Protein AF-A0A6M5ZYF4-F1 (afdb_monomer)

Radius of gyration: 19.27 Å; Cα contacts (8 Å, |Δi|>4): 31; chains: 1; bounding box: 36×36×51 Å

Foldseek 3Di:
DDDDPDPPPPPPPQDPVNVLVVLVVLLVVLVVVLVVLVVVLVVDDCVPPPDDDCPDSVNCSVVVSVVSVVVSVCSVPDPD

pLDDT: mean 82.72, std 14.86, range [38.47, 97.12]

Sequence (80 aa):
MAVKPDRLASSTPHTGAQRKEKRDIASKHLSHCIAVLEELVDTYDPDTEGPFSACHPRTGAASMKRQLENILKALKTAKV

Secondary structure (DSSP, 8-state):
---PPP---------HHHHHHHHHHHHHHHHHHHHHHHHHHHT--HHHH-SPPTTSTTTTHHHHHHHHHHHHHHHHH---

Solvent-accessible surface area (backbone atoms only — not comparable to full-atom values): 4959 Å² total; per-residue (Å²): 139,83,84,72,84,78,90,73,80,78,81,68,81,74,48,61,67,54,50,36,51,53,44,53,52,50,42,51,53,48,54,51,50,48,53,54,51,48,55,55,44,71,70,59,52,65,92,78,70,50,88,76,51,84,85,32,75,66,50,57,37,69,60,52,47,52,53,50,52,52,51,40,49,48,53,73,68,53,93,93

Structure (mmCIF, N/CA/C/O backbone):
data_AF-A0A6M5ZYF4-F1
#
_entry.id   AF-A0A6M5ZYF4-F1
#
loop_
_atom_site.group_PDB
_atom_site.id
_atom_site.type_symbol
_atom_site.label_atom_id
_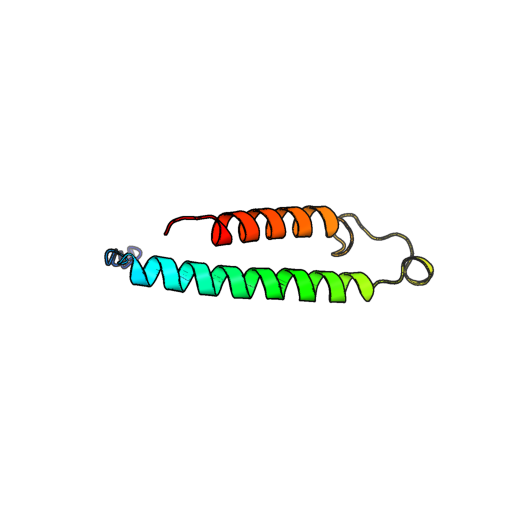atom_site.label_alt_id
_atom_site.label_comp_id
_atom_site.label_asym_id
_atom_site.label_entity_id
_atom_site.label_seq_id
_atom_site.pdbx_PDB_ins_code
_atom_site.Cartn_x
_atom_site.Cartn_y
_atom_site.Cartn_z
_atom_site.occupancy
_atom_site.B_iso_or_equiv
_atom_site.auth_seq_id
_atom_site.auth_comp_id
_atom_site.auth_asym_id
_atom_site.auth_atom_id
_atom_site.pdbx_PDB_model_num
ATOM 1 N N . MET A 1 1 ? 25.742 28.119 27.411 1.00 38.47 1 MET A N 1
ATOM 2 C CA . MET A 1 1 ? 24.289 28.019 27.151 1.00 38.47 1 MET A CA 1
ATOM 3 C C . MET A 1 1 ? 23.990 26.590 26.729 1.00 38.47 1 MET A C 1
ATOM 5 O O . MET A 1 1 ? 24.463 26.184 25.681 1.00 38.47 1 MET A O 1
ATOM 9 N N . ALA A 1 2 ? 23.314 25.804 27.568 1.00 46.22 2 ALA A N 1
ATOM 10 C CA . ALA A 1 2 ? 22.960 24.418 27.263 1.00 46.22 2 ALA A CA 1
ATOM 11 C C . ALA A 1 2 ? 21.442 24.339 27.075 1.00 46.22 2 ALA A C 1
ATOM 13 O O . ALA A 1 2 ? 20.693 24.431 28.047 1.00 46.22 2 ALA A O 1
ATOM 14 N N . VAL A 1 3 ? 20.993 24.226 25.826 1.00 51.84 3 VAL A N 1
ATOM 15 C CA . VAL A 1 3 ? 19.580 24.007 25.503 1.00 51.84 3 VAL A CA 1
ATOM 16 C C . VAL A 1 3 ? 19.306 22.521 25.718 1.00 51.84 3 VAL A C 1
ATOM 18 O O . VAL A 1 3 ? 19.764 21.680 24.949 1.00 51.84 3 VAL A O 1
ATOM 21 N N . LYS A 1 4 ? 18.626 22.182 26.816 1.00 59.62 4 LYS A N 1
ATOM 22 C CA . LYS A 1 4 ? 18.100 20.828 27.023 1.00 59.62 4 LYS A CA 1
ATOM 23 C C . LYS A 1 4 ? 16.952 20.621 26.027 1.00 59.62 4 LYS A C 1
ATOM 25 O O . LYS A 1 4 ? 16.095 21.500 25.959 1.00 59.62 4 LYS A O 1
ATOM 30 N N . PRO A 1 5 ? 16.910 19.510 25.271 1.00 57.72 5 PRO A N 1
ATOM 31 C CA . PRO A 1 5 ? 15.767 19.219 24.426 1.00 57.72 5 PRO A CA 1
ATOM 32 C C . PRO A 1 5 ? 14.543 18.999 25.311 1.00 57.72 5 PRO A C 1
ATOM 34 O O . PRO A 1 5 ? 14.540 18.199 26.251 1.00 57.72 5 PRO A O 1
ATOM 37 N N . ASP A 1 6 ? 13.545 19.808 25.007 1.00 52.69 6 ASP A N 1
ATOM 38 C CA . ASP A 1 6 ? 12.278 19.951 25.685 1.00 52.69 6 ASP A CA 1
ATOM 39 C C . ASP A 1 6 ? 11.547 18.600 25.759 1.00 52.69 6 ASP A C 1
ATOM 41 O O . ASP A 1 6 ? 11.244 17.956 24.750 1.00 52.69 6 ASP A O 1
ATOM 45 N N . ARG A 1 7 ? 11.309 18.130 26.987 1.00 56.38 7 ARG A N 1
ATOM 46 C CA . ARG A 1 7 ? 10.451 16.978 27.275 1.00 56.38 7 ARG A CA 1
ATOM 47 C C . ARG A 1 7 ? 8.994 17.388 27.042 1.00 56.38 7 ARG A C 1
ATOM 49 O O . ARG A 1 7 ? 8.280 17.652 28.002 1.00 56.38 7 ARG A O 1
ATOM 56 N N . LEU A 1 8 ? 8.535 17.377 25.796 1.00 52.84 8 LEU A N 1
ATOM 57 C CA . LEU A 1 8 ? 7.108 17.498 25.477 1.00 52.84 8 LEU A CA 1
ATOM 58 C C . LEU A 1 8 ? 6.670 16.453 24.445 1.00 52.84 8 LEU A C 1
ATOM 60 O O . LEU A 1 8 ? 6.078 16.757 23.418 1.00 52.84 8 LEU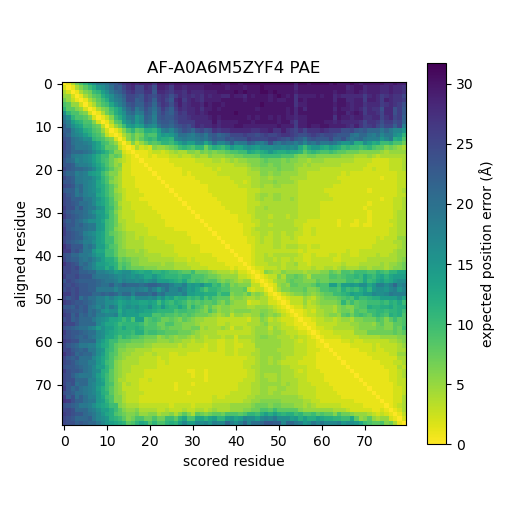 A O 1
ATOM 64 N N . ALA A 1 9 ? 6.887 15.179 24.763 1.00 53.19 9 ALA A N 1
ATOM 65 C CA . ALA A 1 9 ? 5.903 14.171 24.389 1.00 53.19 9 ALA A CA 1
ATOM 66 C C . ALA A 1 9 ? 4.973 14.019 25.595 1.00 53.19 9 ALA A C 1
ATOM 68 O O . ALA A 1 9 ? 5.207 13.191 26.475 1.00 53.19 9 ALA A O 1
ATOM 69 N N . SER A 1 10 ? 3.957 14.882 25.687 1.00 46.44 10 SER A N 1
ATOM 70 C CA . SER A 1 10 ? 2.856 14.682 26.624 1.00 46.44 10 SER A CA 1
ATOM 71 C C . SER A 1 10 ? 2.231 13.326 26.301 1.00 46.44 10 SER A C 1
ATOM 73 O O . SER A 1 10 ? 1.531 13.192 25.298 1.00 46.44 10 SER A O 1
ATOM 75 N N . SER A 1 11 ? 2.515 12.301 27.104 1.00 59.16 11 SER A N 1
ATOM 76 C CA . SER A 1 11 ? 1.877 10.995 26.964 1.00 59.16 11 SER A CA 1
ATOM 77 C C . SER A 1 11 ? 0.449 11.098 27.498 1.00 59.16 11 SER A C 1
ATOM 79 O O . SER A 1 11 ? 0.127 10.602 28.578 1.00 59.16 11 SER A O 1
ATOM 81 N N . THR A 1 12 ? -0.417 11.801 26.773 1.00 59.31 12 THR A N 1
ATOM 82 C CA . THR A 1 12 ? -1.851 11.655 26.970 1.00 59.31 12 THR A CA 1
ATOM 83 C C . THR A 1 12 ? -2.185 10.198 26.660 1.00 59.31 12 THR A C 1
ATOM 85 O O . THR A 1 12 ? -1.844 9.708 25.580 1.00 59.31 12 THR A O 1
ATOM 88 N N . PRO A 1 13 ? -2.795 9.453 27.597 1.00 60.66 13 PRO A N 1
ATOM 89 C CA . PRO A 1 13 ? -3.189 8.084 27.325 1.00 60.66 13 PRO A CA 1
ATOM 90 C C . PRO A 1 13 ? -4.186 8.105 26.166 1.00 60.66 13 PRO A C 1
ATOM 92 O O . PRO A 1 13 ? -5.300 8.612 26.300 1.00 60.66 13 PRO A O 1
ATOM 95 N N . HIS A 1 14 ? -3.781 7.585 25.006 1.00 60.81 14 HIS A N 1
ATOM 96 C CA . HIS A 1 14 ? -4.699 7.434 23.886 1.00 60.81 14 HIS A CA 1
ATOM 97 C C . HIS A 1 14 ? -5.834 6.510 24.330 1.00 60.81 14 HIS A C 1
ATOM 99 O O . HIS A 1 14 ? -5.599 5.373 24.751 1.00 60.81 14 HIS A O 1
ATOM 105 N N . THR A 1 15 ? -7.071 6.995 24.272 1.00 79.00 15 THR A N 1
ATOM 106 C CA . THR A 1 15 ? -8.245 6.157 24.534 1.00 79.00 15 THR A CA 1
ATOM 107 C C . THR A 1 15 ? -8.359 5.075 23.453 1.00 79.00 15 THR A C 1
ATOM 109 O O . THR A 1 15 ? -7.775 5.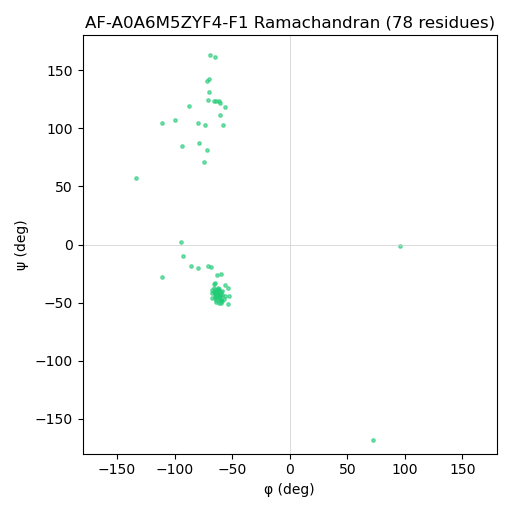199 22.372 1.00 79.00 15 THR A O 1
ATOM 112 N N . GLY A 1 16 ? -9.118 4.001 23.712 1.00 80.12 16 GLY A N 1
ATOM 113 C CA . GLY A 1 16 ? -9.389 2.977 22.688 1.00 80.12 16 GLY A CA 1
ATOM 114 C C . GLY A 1 16 ? -9.952 3.582 21.393 1.00 80.12 16 GLY A C 1
ATOM 115 O O . GLY A 1 16 ? -9.524 3.221 20.302 1.00 80.12 16 GLY A O 1
ATOM 116 N N . ALA A 1 17 ? -10.802 4.608 21.517 1.00 83.56 17 ALA A N 1
ATOM 117 C CA . ALA A 1 17 ? -11.338 5.359 20.384 1.00 83.56 17 ALA A CA 1
ATOM 118 C C . ALA A 1 17 ? -10.249 6.067 19.554 1.00 83.56 17 ALA A C 1
ATOM 120 O O . ALA A 1 17 ? -10.242 5.934 18.333 1.00 83.56 17 ALA A O 1
ATOM 121 N N . GLN A 1 18 ? -9.290 6.748 20.196 1.00 86.75 18 GLN A N 1
ATOM 122 C CA . GLN A 1 18 ? -8.183 7.406 19.485 1.00 86.75 18 GLN A CA 1
ATOM 123 C C . GLN A 1 18 ? -7.275 6.398 18.773 1.00 86.75 18 GLN A C 1
ATOM 125 O O . GLN A 1 18 ? -6.831 6.644 17.652 1.00 86.75 18 GLN A O 1
ATOM 130 N N . ARG A 1 19 ? -6.995 5.244 19.396 1.00 88.38 19 ARG A N 1
ATOM 131 C CA . ARG A 1 19 ? -6.185 4.200 18.750 1.00 88.38 19 ARG A CA 1
ATOM 132 C C . ARG A 1 19 ? -6.892 3.610 17.531 1.00 88.38 19 ARG A C 1
ATOM 134 O O . ARG A 1 19 ? -6.248 3.419 16.501 1.00 88.38 19 ARG A O 1
ATOM 141 N N . LYS A 1 20 ? -8.204 3.373 17.628 1.00 90.31 20 LYS A N 1
ATOM 142 C CA . LYS A 1 20 ? -9.030 2.926 16.501 1.00 90.31 20 LYS A CA 1
ATOM 143 C C . LYS A 1 20 ? -9.005 3.939 15.355 1.00 90.31 20 LYS A C 1
ATOM 145 O O . LYS A 1 20 ? -8.730 3.558 14.223 1.00 90.31 20 LYS A O 1
ATOM 150 N N . GLU A 1 21 ? -9.195 5.222 15.651 1.00 91.81 21 GLU A N 1
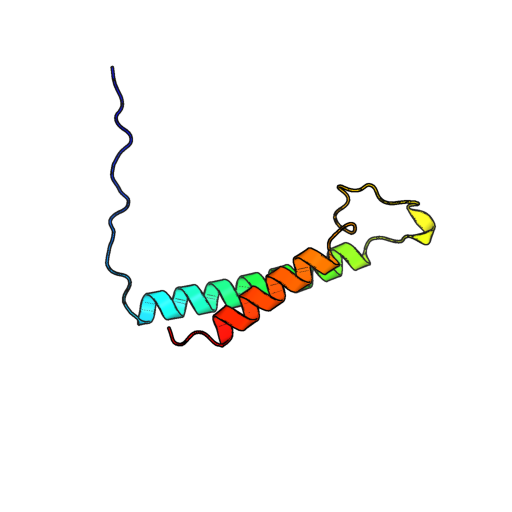ATOM 151 C CA . GLU A 1 21 ? -9.141 6.289 14.646 1.00 91.81 21 GLU A CA 1
ATOM 152 C C . GLU A 1 21 ? -7.778 6.337 13.937 1.00 91.81 21 GLU A C 1
ATOM 154 O O . GLU A 1 21 ? -7.709 6.306 12.709 1.00 91.81 21 GLU A O 1
ATOM 159 N N . LYS A 1 22 ? -6.669 6.325 14.692 1.00 92.56 22 LYS A N 1
ATOM 160 C CA . LYS A 1 22 ? -5.315 6.307 14.113 1.00 92.56 22 LYS A CA 1
ATOM 161 C C . LYS A 1 22 ? -5.057 5.061 13.264 1.00 92.56 22 LYS A C 1
ATOM 163 O O . LYS A 1 22 ? -4.424 5.171 12.215 1.00 92.56 22 LYS A O 1
ATOM 168 N N . ARG A 1 23 ? -5.560 3.893 13.677 1.00 92.06 23 ARG A N 1
ATOM 169 C CA . ARG A 1 23 ? -5.476 2.638 12.911 1.00 92.06 23 ARG A CA 1
ATOM 170 C C . ARG A 1 23 ? -6.239 2.730 11.590 1.00 92.06 23 ARG A C 1
ATOM 172 O O . ARG A 1 23 ? -5.726 2.292 10.559 1.00 92.06 23 ARG A O 1
ATOM 179 N N . ASP A 1 24 ? -7.440 3.297 11.610 1.00 93.00 24 ASP A N 1
ATOM 180 C CA . ASP A 1 24 ? -8.282 3.437 10.422 1.00 93.00 24 ASP A CA 1
ATOM 181 C C . ASP A 1 24 ? -7.649 4.432 9.427 1.00 93.00 24 ASP A C 1
ATOM 183 O O . ASP A 1 24 ? -7.542 4.138 8.233 1.00 93.00 24 ASP A O 1
ATOM 187 N N . ILE A 1 25 ? -7.105 5.548 9.929 1.00 95.06 25 ILE A N 1
ATOM 188 C CA . ILE A 1 25 ? -6.322 6.518 9.146 1.00 95.06 25 ILE A CA 1
ATOM 189 C C . ILE A 1 25 ? -5.083 5.853 8.526 1.00 95.06 25 ILE A C 1
ATOM 191 O O . ILE A 1 25 ? -4.869 5.953 7.317 1.00 95.06 25 ILE A O 1
ATOM 195 N N . ALA A 1 26 ? -4.292 5.125 9.320 1.00 94.69 26 ALA A N 1
ATOM 196 C CA . ALA A 1 26 ? -3.110 4.416 8.829 1.00 94.69 26 ALA A CA 1
ATOM 197 C C . ALA A 1 26 ? -3.467 3.387 7.743 1.00 94.69 26 ALA A C 1
ATOM 199 O O . ALA A 1 26 ? -2.792 3.304 6.718 1.00 94.69 26 ALA A O 1
ATOM 200 N N . SER A 1 27 ? -4.570 2.654 7.920 1.00 95.50 27 SER A N 1
ATOM 201 C CA . SER A 1 27 ? -5.059 1.678 6.938 1.00 95.50 27 SER A CA 1
ATOM 202 C C . SER A 1 27 ? -5.438 2.340 5.611 1.00 95.50 27 SER A C 1
ATOM 204 O O . SER A 1 27 ? -5.119 1.814 4.540 1.00 95.50 27 SER A O 1
ATOM 206 N N . LYS A 1 28 ? -6.087 3.512 5.664 1.00 96.00 28 LYS A N 1
ATOM 207 C CA . LYS A 1 28 ? -6.437 4.294 4.471 1.00 96.00 28 LYS A CA 1
ATOM 208 C C . LYS A 1 28 ? -5.186 4.769 3.732 1.00 96.00 28 LYS A C 1
ATOM 210 O O . LYS A 1 28 ? -5.095 4.581 2.521 1.00 96.00 28 LYS A O 1
ATOM 215 N N . HIS A 1 29 ? -4.212 5.329 4.449 1.00 97.12 29 HIS A N 1
ATOM 216 C CA . HIS A 1 29 ? -2.972 5.811 3.839 1.00 97.12 29 HIS A CA 1
ATOM 217 C C . HIS A 1 29 ? -2.134 4.689 3.230 1.00 97.12 29 HIS A C 1
ATOM 219 O O . HIS A 1 29 ? -1.627 4.859 2.128 1.00 97.12 29 HIS A O 1
ATOM 225 N N . LEU A 1 30 ? -2.034 3.534 3.893 1.00 95.75 30 LEU A N 1
ATOM 226 C CA . LEU A 1 30 ? -1.322 2.381 3.338 1.00 95.75 30 LEU A CA 1
ATOM 227 C C . LEU A 1 30 ? -1.994 1.842 2.077 1.00 95.75 30 LEU A C 1
ATOM 229 O O . LEU A 1 30 ? -1.303 1.538 1.113 1.00 95.75 30 LEU A O 1
ATOM 233 N N . SER A 1 31 ? -3.328 1.773 2.060 1.00 96.12 31 SER A N 1
ATOM 234 C CA . SER A 1 31 ? -4.068 1.344 0.865 1.00 96.12 31 SER A CA 1
ATOM 235 C C . SER A 1 31 ? -3.810 2.287 -0.316 1.00 96.12 31 SER A C 1
ATOM 237 O O . SER A 1 31 ? -3.542 1.827 -1.418 1.00 96.12 31 SER A O 1
ATOM 239 N N . HIS A 1 32 ? -3.828 3.602 -0.072 1.00 96.56 32 HIS A N 1
ATOM 240 C CA . HIS A 1 32 ? -3.501 4.601 -1.092 1.00 96.56 32 HIS A CA 1
ATOM 241 C C . HIS A 1 32 ? -2.038 4.510 -1.550 1.00 96.56 32 HIS A C 1
ATOM 243 O O . HIS A 1 32 ? -1.759 4.583 -2.738 1.00 96.56 32 HIS A O 1
ATOM 249 N N . CYS A 1 33 ? -1.101 4.307 -0.621 1.00 95.06 33 CYS A N 1
ATOM 250 C CA . CYS A 1 33 ? 0.320 4.182 -0.935 1.00 95.06 33 CYS A CA 1
ATOM 251 C C . CYS A 1 33 ? 0.620 2.959 -1.811 1.00 95.06 33 CYS A C 1
ATOM 253 O O . CYS A 1 33 ? 1.441 3.069 -2.715 1.00 95.06 33 CYS A O 1
ATOM 255 N N . ILE A 1 34 ? -0.049 1.825 -1.570 1.00 94.69 34 ILE A N 1
ATOM 256 C CA . ILE A 1 34 ? 0.069 0.632 -2.419 1.00 94.69 34 ILE A CA 1
ATOM 257 C C . ILE A 1 34 ? -0.393 0.949 -3.844 1.00 94.69 34 ILE A C 1
ATOM 259 O O . ILE A 1 34 ? 0.369 0.706 -4.770 1.00 94.69 34 ILE A O 1
ATOM 263 N N . ALA A 1 35 ? -1.575 1.555 -4.005 1.00 95.06 35 ALA A N 1
ATOM 264 C CA . ALA A 1 35 ? -2.115 1.886 -5.325 1.00 95.06 35 ALA A CA 1
ATOM 265 C C . ALA A 1 35 ? -1.191 2.833 -6.111 1.00 95.06 35 ALA A C 1
ATOM 267 O O . ALA A 1 35 ? -0.831 2.546 -7.245 1.00 95.06 35 ALA A O 1
ATOM 268 N N . VAL A 1 36 ? -0.720 3.914 -5.481 1.00 94.75 36 VAL A N 1
ATOM 269 C CA . VAL A 1 36 ? 0.193 4.871 -6.133 1.00 94.75 36 VAL A CA 1
ATOM 270 C C . VAL A 1 36 ? 1.547 4.232 -6.470 1.00 94.75 36 VAL A C 1
ATOM 272 O O . VAL A 1 36 ? 2.160 4.579 -7.476 1.00 94.75 36 VAL A O 1
ATOM 275 N N . LEU A 1 37 ? 2.035 3.293 -5.650 1.00 92.00 37 LEU A N 1
ATOM 276 C CA . LEU A 1 37 ? 3.266 2.555 -5.945 1.00 92.00 37 LEU A CA 1
ATOM 277 C C . LEU A 1 37 ? 3.089 1.634 -7.159 1.00 92.00 37 LEU A C 1
ATOM 279 O O . LEU A 1 37 ? 4.012 1.520 -7.959 1.00 92.00 37 LEU A O 1
ATOM 283 N N . GLU A 1 38 ? 1.934 0.981 -7.292 1.00 92.38 38 GLU A N 1
ATOM 284 C CA . GLU A 1 38 ? 1.602 0.167 -8.467 1.00 92.38 38 GL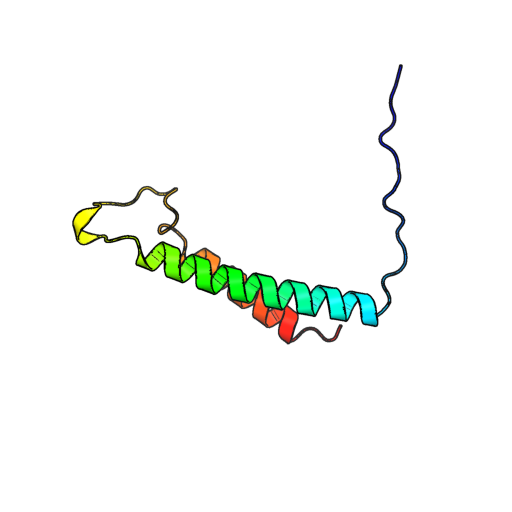U A CA 1
ATOM 285 C C . GLU A 1 38 ? 1.519 1.030 -9.724 1.00 92.38 38 GLU A C 1
ATOM 287 O O . GLU A 1 38 ? 2.216 0.740 -10.690 1.00 92.38 38 GLU A O 1
ATOM 292 N N . GLU A 1 39 ? 0.782 2.143 -9.669 1.00 93.69 39 GLU A N 1
ATOM 293 C CA . GLU A 1 39 ? 0.683 3.100 -10.777 1.00 93.69 39 GLU A CA 1
ATOM 294 C C . GLU A 1 39 ? 2.062 3.606 -11.212 1.00 93.69 39 GLU A C 1
ATOM 296 O O . GLU A 1 39 ? 2.361 3.633 -12.402 1.00 93.69 39 GLU A O 1
ATOM 301 N N . LEU A 1 40 ? 2.934 3.957 -10.257 1.00 90.56 40 LEU A N 1
ATOM 302 C CA . LEU A 1 40 ? 4.306 4.371 -10.548 1.00 90.56 40 LEU A CA 1
ATOM 303 C C . LEU A 1 40 ? 5.094 3.263 -11.251 1.00 90.56 40 LEU A C 1
ATOM 305 O O . LEU A 1 40 ? 5.815 3.536 -12.206 1.00 90.56 40 LEU A O 1
ATOM 309 N N . VAL A 1 41 ? 4.984 2.021 -10.778 1.00 89.94 41 VAL A N 1
ATOM 310 C CA . VAL A 1 41 ? 5.711 0.894 -11.372 1.00 89.94 41 VAL A CA 1
ATOM 311 C C . VAL A 1 41 ? 5.229 0.608 -12.789 1.00 89.94 41 VAL A C 1
ATOM 313 O O . VAL A 1 41 ? 6.062 0.325 -13.648 1.00 89.94 41 VAL A O 1
ATOM 316 N N . ASP A 1 42 ? 3.928 0.738 -13.032 1.00 89.31 42 ASP A N 1
ATOM 317 C CA . ASP A 1 42 ? 3.316 0.561 -14.347 1.00 89.31 42 ASP A CA 1
ATOM 318 C C . ASP A 1 42 ? 3.721 1.663 -15.341 1.00 89.31 42 ASP A C 1
ATOM 320 O O . ASP A 1 42 ? 3.644 1.447 -16.549 1.00 89.31 42 ASP A O 1
ATOM 324 N N . THR A 1 43 ? 4.205 2.824 -14.869 1.00 90.69 43 THR A N 1
ATOM 325 C CA . THR A 1 43 ? 4.783 3.847 -15.763 1.00 90.69 43 THR A CA 1
ATOM 326 C C . THR A 1 43 ? 6.135 3.452 -16.356 1.00 90.69 43 THR A C 1
ATOM 328 O O . THR A 1 43 ? 6.534 4.042 -17.358 1.00 90.69 43 THR A O 1
ATOM 331 N N . TYR A 1 44 ? 6.835 2.477 -15.761 1.00 89.44 44 TYR A N 1
ATOM 332 C CA . TYR A 1 44 ? 8.154 2.057 -16.225 1.00 89.44 44 TYR A CA 1
ATOM 333 C C . TYR A 1 44 ? 8.055 0.978 -17.298 1.00 89.44 44 TYR A C 1
ATOM 335 O O . TYR A 1 44 ? 7.618 -0.148 -17.035 1.00 89.44 44 TYR A O 1
ATOM 343 N N . ASP A 1 45 ? 8.570 1.279 -18.482 1.00 84.44 45 ASP A N 1
ATOM 344 C CA . ASP A 1 45 ? 8.583 0.363 -19.614 1.00 84.44 45 ASP A CA 1
ATOM 345 C C . ASP A 1 45 ? 9.968 -0.307 -19.735 1.00 84.44 45 ASP A C 1
ATOM 347 O O . ASP A 1 45 ? 10.947 0.329 -20.132 1.00 84.44 45 ASP A O 1
ATOM 351 N N . PRO A 1 46 ? 10.091 -1.605 -19.382 1.00 77.00 46 PRO A N 1
ATOM 352 C CA . PRO A 1 4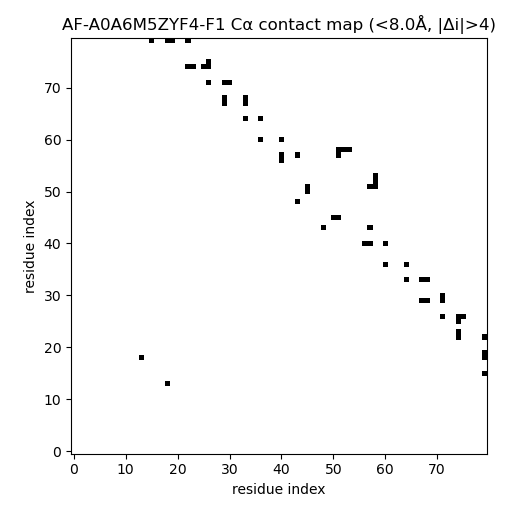6 ? 11.379 -2.299 -19.432 1.00 77.00 46 PRO A CA 1
ATOM 353 C C . PRO A 1 46 ? 11.947 -2.400 -20.850 1.00 77.00 46 PRO A C 1
ATOM 355 O O . PRO A 1 46 ? 13.163 -2.528 -21.002 1.00 7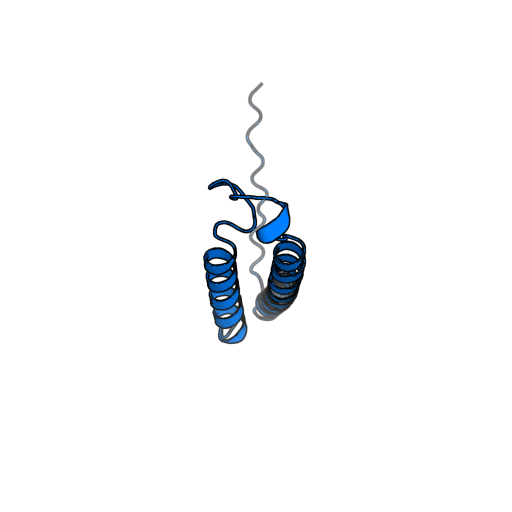7.00 46 PRO A O 1
ATOM 358 N N . ASP A 1 47 ? 11.080 -2.377 -21.863 1.00 77.75 47 ASP A N 1
ATOM 359 C CA . ASP A 1 47 ? 11.464 -2.593 -23.251 1.00 77.75 47 ASP A CA 1
ATOM 360 C C . ASP A 1 47 ? 12.065 -1.322 -23.868 1.00 77.75 47 ASP A C 1
ATOM 362 O O . ASP A 1 47 ? 12.828 -1.403 -24.834 1.00 77.75 47 ASP A O 1
ATOM 366 N N . THR A 1 48 ? 11.789 -0.150 -23.281 1.00 78.19 48 THR A N 1
ATOM 367 C CA . THR A 1 48 ? 12.303 1.147 -23.747 1.00 78.19 48 THR A CA 1
ATOM 368 C C . THR A 1 48 ? 13.324 1.788 -22.805 1.00 78.19 48 THR A C 1
ATOM 370 O O . THR A 1 48 ? 14.211 2.498 -23.279 1.00 78.19 48 THR A O 1
ATOM 373 N N . GLU A 1 49 ? 13.273 1.517 -21.497 1.00 77.94 49 GLU A N 1
ATOM 374 C CA . GLU A 1 49 ? 14.133 2.177 -20.496 1.00 77.94 49 GLU A CA 1
ATOM 375 C C . GLU A 1 49 ? 15.436 1.419 -20.181 1.00 77.94 49 GLU A C 1
ATOM 377 O O . GLU A 1 49 ? 16.340 1.957 -19.536 1.00 77.94 49 GLU A O 1
ATOM 382 N N . GLY A 1 50 ? 15.575 0.183 -20.668 1.00 78.00 50 GLY A N 1
ATOM 383 C CA . GLY A 1 50 ? 16.745 -0.653 -20.411 1.00 78.00 50 GLY A CA 1
ATOM 384 C C . GLY A 1 50 ? 16.809 -1.193 -18.971 1.00 78.00 50 GLY A C 1
ATOM 385 O O . GLY A 1 50 ? 15.826 -1.171 -18.230 1.00 78.00 50 GLY A O 1
ATOM 386 N N . PRO A 1 51 ? 17.954 -1.762 -18.548 1.00 81.75 51 PRO A N 1
ATOM 387 C CA . PRO A 1 51 ? 18.061 -2.413 -17.247 1.00 81.75 51 PRO A CA 1
ATOM 388 C C . PRO A 1 51 ? 18.027 -1.404 -16.090 1.00 81.75 51 PRO A C 1
ATOM 390 O O . PRO A 1 51 ? 18.869 -0.512 -15.984 1.00 81.75 51 PRO A O 1
ATOM 393 N N . PHE A 1 52 ? 17.089 -1.603 -15.166 1.00 83.62 52 PHE A N 1
ATOM 394 C CA . PHE A 1 52 ? 16.953 -0.773 -13.971 1.00 83.62 52 PHE A CA 1
ATOM 395 C C . PHE A 1 52 ? 18.070 -1.030 -12.952 1.00 83.62 52 PHE A C 1
ATOM 397 O O . PHE A 1 52 ? 18.464 -2.170 -12.694 1.00 83.62 52 PHE A O 1
ATOM 404 N N . SER A 1 53 ? 18.549 0.038 -12.313 1.00 85.00 53 SER A N 1
ATOM 405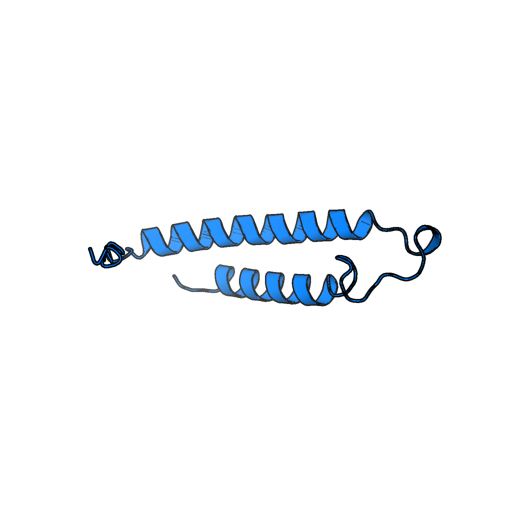 C CA . SER A 1 53 ? 19.533 -0.065 -11.232 1.00 85.00 53 SER A CA 1
ATOM 406 C C . SER A 1 53 ? 18.935 -0.698 -9.967 1.00 85.00 53 SER A C 1
ATOM 408 O O . SER A 1 53 ? 17.718 -0.726 -9.767 1.00 85.00 53 SER A O 1
ATOM 410 N N . ALA A 1 54 ? 19.801 -1.163 -9.062 1.00 80.06 54 ALA A N 1
ATOM 411 C CA . ALA A 1 54 ? 19.391 -1.727 -7.772 1.00 80.06 54 ALA A CA 1
ATOM 412 C C . ALA A 1 54 ? 18.595 -0.743 -6.891 1.00 80.06 54 ALA A C 1
ATOM 414 O O . ALA A 1 54 ? 17.807 -1.170 -6.055 1.00 80.06 54 ALA A O 1
ATOM 415 N N . CYS A 1 55 ? 18.789 0.563 -7.095 1.00 82.56 55 CYS A N 1
ATOM 416 C CA . CYS A 1 55 ? 18.106 1.629 -6.359 1.00 82.56 55 CYS A CA 1
ATOM 417 C C . CYS A 1 55 ? 16.849 2.146 -7.076 1.00 82.56 55 CYS A C 1
ATOM 419 O O . CYS A 1 55 ? 16.243 3.115 -6.621 1.00 82.56 55 CYS A O 1
ATOM 421 N N . HIS A 1 56 ? 16.487 1.566 -8.221 1.00 85.56 56 HIS A N 1
ATOM 422 C CA . HIS A 1 56 ? 15.334 2.013 -8.989 1.00 85.56 56 HIS A CA 1
ATOM 423 C C . HIS A 1 56 ? 14.024 1.669 -8.261 1.00 85.56 56 HIS A C 1
ATOM 425 O O . HIS A 1 56 ? 13.933 0.572 -7.714 1.00 85.56 56 HIS A O 1
ATOM 431 N N . PRO A 1 57 ? 12.979 2.519 -8.293 1.00 82.19 57 PRO A N 1
ATOM 432 C CA . PRO A 1 57 ? 11.720 2.254 -7.589 1.00 82.19 57 PRO A CA 1
ATOM 433 C C . PRO A 1 57 ? 11.057 0.926 -7.973 1.00 82.19 57 PRO A C 1
ATOM 435 O O . PRO A 1 57 ? 10.501 0.244 -7.117 1.00 82.19 57 PRO A O 1
ATOM 438 N N . ARG A 1 58 ? 11.177 0.513 -9.242 1.00 85.50 58 ARG A N 1
ATOM 439 C CA . ARG A 1 58 ? 10.754 -0.817 -9.715 1.00 85.50 58 ARG A CA 1
ATOM 440 C C . ARG A 1 58 ? 11.528 -1.955 -9.046 1.00 85.50 58 ARG A C 1
ATOM 442 O O . ARG A 1 58 ? 10.964 -3.012 -8.752 1.00 85.50 58 ARG A O 1
ATOM 449 N N . THR A 1 59 ? 12.816 -1.745 -8.798 1.00 85.44 59 THR A N 1
ATOM 450 C CA . THR A 1 59 ? 13.699 -2.727 -8.178 1.00 85.44 59 THR A CA 1
ATOM 451 C C . THR A 1 59 ? 13.369 -2.835 -6.693 1.00 85.44 59 THR A C 1
ATOM 453 O O . THR A 1 59 ? 13.706 -1.982 -5.882 1.00 85.44 59 THR A O 1
ATOM 456 N N . GLY A 1 60 ? 12.656 -3.901 -6.329 1.00 84.06 60 GLY A N 1
ATOM 457 C CA . GLY A 1 60 ? 12.184 -4.118 -4.960 1.00 84.06 60 GLY A CA 1
ATOM 458 C C . GLY A 1 60 ? 10.753 -3.646 -4.692 1.00 84.06 60 GLY A C 1
ATOM 459 O O . GLY A 1 60 ? 10.249 -3.915 -3.599 1.00 84.06 60 GLY A O 1
ATOM 460 N N . ALA A 1 61 ? 10.055 -3.065 -5.679 1.00 87.62 61 ALA A N 1
ATOM 461 C CA . ALA A 1 61 ? 8.647 -2.672 -5.551 1.00 87.62 61 ALA A CA 1
ATOM 462 C C . ALA A 1 61 ? 7.755 -3.826 -5.075 1.00 87.62 61 ALA A C 1
ATOM 464 O O . ALA A 1 61 ? 6.963 -3.654 -4.154 1.00 87.62 61 ALA A O 1
ATOM 465 N N . ALA A 1 62 ? 7.931 -5.028 -5.632 1.00 87.81 62 ALA A N 1
ATOM 466 C CA . ALA A 1 62 ? 7.161 -6.208 -5.233 1.00 87.81 62 ALA A CA 1
ATOM 467 C C . ALA A 1 62 ? 7.388 -6.594 -3.758 1.00 87.81 62 ALA A C 1
ATOM 469 O O . ALA A 1 62 ? 6.448 -6.958 -3.049 1.00 87.81 62 ALA A O 1
ATOM 470 N N . SER A 1 63 ? 8.632 -6.485 -3.275 1.00 90.75 63 SER A N 1
ATOM 471 C CA . SER A 1 63 ? 8.970 -6.757 -1.873 1.00 90.75 63 SER A C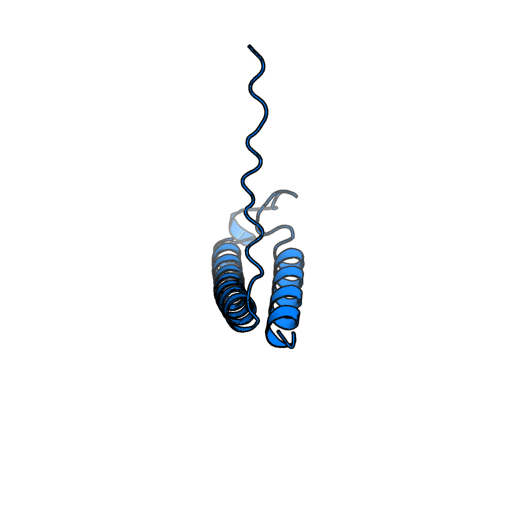A 1
ATOM 472 C C . SER A 1 63 ? 8.346 -5.712 -0.947 1.00 90.75 63 SER A C 1
ATOM 474 O O . SER A 1 63 ? 7.700 -6.062 0.042 1.00 90.75 63 SER A O 1
ATOM 476 N N . MET A 1 64 ? 8.472 -4.432 -1.306 1.00 90.31 64 MET A N 1
ATOM 477 C CA . MET A 1 64 ? 7.907 -3.319 -0.545 1.00 90.31 64 MET A CA 1
ATOM 478 C C . MET A 1 64 ? 6.376 -3.373 -0.517 1.00 90.31 64 MET A C 1
ATOM 480 O O . MET A 1 64 ? 5.788 -3.294 0.560 1.00 90.31 64 MET A O 1
ATOM 484 N N . LYS A 1 65 ? 5.723 -3.631 -1.657 1.00 93.06 65 LYS A N 1
ATOM 485 C CA . LYS A 1 65 ? 4.274 -3.860 -1.749 1.00 93.06 65 LYS A CA 1
ATOM 486 C C . LYS A 1 65 ? 3.830 -4.963 -0.791 1.00 93.06 65 LYS A C 1
ATOM 488 O O . LYS A 1 65 ? 2.951 -4.735 0.035 1.00 93.06 65 LYS A O 1
ATOM 493 N N . ARG A 1 66 ? 4.492 -6.125 -0.819 1.00 94.75 66 ARG A N 1
ATOM 494 C CA . ARG A 1 66 ? 4.176 -7.244 0.083 1.00 94.75 66 ARG A CA 1
ATOM 495 C C . ARG A 1 66 ? 4.308 -6.855 1.560 1.00 94.75 66 ARG A C 1
ATOM 497 O O . ARG A 1 66 ? 3.496 -7.271 2.385 1.00 94.75 66 ARG A O 1
ATOM 504 N N . GLN A 1 67 ? 5.323 -6.069 1.923 1.00 95.00 67 GLN A N 1
ATOM 505 C CA . GLN A 1 67 ? 5.477 -5.570 3.293 1.00 95.00 67 GLN A CA 1
ATOM 506 C C . GLN A 1 67 ? 4.331 -4.626 3.688 1.00 95.00 67 GLN A C 1
ATOM 508 O O . GLN A 1 67 ? 3.762 -4.787 4.769 1.00 95.00 67 GLN A O 1
ATOM 513 N N . LEU A 1 68 ? 3.943 -3.700 2.807 1.00 95.56 68 LEU A N 1
ATOM 514 C CA . LEU A 1 68 ? 2.826 -2.778 3.037 1.00 95.56 68 LEU A CA 1
ATOM 515 C C . LEU A 1 68 ? 1.488 -3.521 3.170 1.00 95.56 68 LEU A C 1
ATOM 517 O O . LEU A 1 68 ? 0.716 -3.230 4.083 1.00 95.56 68 LEU A O 1
ATOM 521 N N . GLU A 1 69 ? 1.234 -4.524 2.328 1.00 96.06 69 GLU A N 1
ATOM 522 C CA . GLU A 1 69 ? 0.040 -5.378 2.398 1.00 96.06 69 GLU A CA 1
ATOM 523 C C . GLU A 1 69 ? -0.033 -6.161 3.714 1.00 96.06 69 GLU A C 1
ATOM 525 O O . GLU A 1 69 ? -1.100 -6.253 4.326 1.00 96.06 69 GLU A O 1
ATOM 530 N N . ASN A 1 70 ? 1.100 -6.685 4.192 1.00 96.56 70 ASN A N 1
ATOM 531 C CA . ASN A 1 70 ? 1.167 -7.378 5.478 1.00 96.56 70 ASN A CA 1
ATOM 532 C C . ASN A 1 70 ? 0.824 -6.442 6.644 1.00 96.56 70 ASN A C 1
ATOM 534 O O . ASN A 1 70 ? 0.059 -6.827 7.530 1.00 96.56 70 ASN A O 1
ATOM 538 N N . ILE A 1 71 ? 1.342 -5.209 6.633 1.00 95.38 71 ILE A N 1
ATOM 539 C CA . ILE A 1 71 ? 1.022 -4.200 7.652 1.00 95.38 71 ILE A CA 1
ATOM 540 C C . ILE A 1 71 ? -0.458 -3.818 7.565 1.00 95.38 71 ILE A C 1
ATOM 542 O O . ILE A 1 71 ? -1.149 -3.805 8.582 1.00 95.38 71 ILE A O 1
ATOM 546 N N . LEU A 1 72 ? -0.980 -3.571 6.361 1.00 95.12 72 LEU A N 1
ATOM 547 C CA . LEU A 1 72 ? -2.392 -3.251 6.147 1.00 95.12 72 LEU A CA 1
ATOM 548 C C . LEU A 1 72 ? -3.308 -4.369 6.662 1.00 95.12 72 LEU A C 1
ATOM 550 O O . LEU A 1 72 ? -4.307 -4.099 7.331 1.00 95.12 72 LEU A O 1
ATOM 554 N N . LYS A 1 73 ? -2.959 -5.630 6.389 1.00 95.38 73 LYS A N 1
ATOM 555 C CA . LYS A 1 73 ? -3.669 -6.796 6.920 1.00 95.38 73 LYS A CA 1
ATOM 556 C C . LYS A 1 73 ? -3.619 -6.813 8.445 1.00 95.38 73 LYS A C 1
ATOM 558 O O . LYS A 1 73 ? -4.669 -6.949 9.069 1.00 95.38 73 LYS A O 1
ATOM 563 N N . ALA A 1 74 ? -2.442 -6.616 9.041 1.00 94.38 74 ALA A N 1
ATOM 564 C CA . ALA A 1 74 ? -2.283 -6.565 10.490 1.00 94.38 74 ALA A CA 1
ATOM 565 C C . ALA A 1 74 ? -3.177 -5.482 11.115 1.00 94.38 74 ALA A C 1
ATOM 567 O O . ALA A 1 74 ? -3.931 -5.787 12.037 1.00 94.38 74 ALA A O 1
ATOM 568 N N . LEU A 1 75 ? -3.193 -4.267 10.554 1.00 92.50 75 LEU A N 1
ATOM 569 C CA . LEU A 1 75 ? -4.050 -3.171 11.014 1.00 92.50 75 LEU A CA 1
ATOM 570 C C . LEU A 1 75 ? -5.541 -3.513 10.916 1.00 92.50 75 LEU A C 1
ATOM 572 O O . LEU A 1 75 ? -6.278 -3.275 11.868 1.00 92.50 75 LEU A O 1
ATOM 576 N N . LYS A 1 76 ? -5.991 -4.123 9.813 1.00 89.38 76 LYS A N 1
ATOM 577 C CA . LYS A 1 76 ? -7.395 -4.542 9.648 1.00 89.38 76 LYS A CA 1
ATOM 578 C C . LYS A 1 76 ? -7.802 -5.645 10.630 1.00 89.38 76 LYS A C 1
ATOM 580 O O . LYS A 1 76 ? -8.946 -5.674 11.071 1.00 89.38 76 LYS A O 1
ATOM 585 N N . THR A 1 77 ? -6.879 -6.544 10.977 1.00 89.88 77 THR A N 1
ATOM 586 C CA . THR A 1 77 ? -7.133 -7.655 11.914 1.00 89.88 77 THR A CA 1
ATOM 587 C C . THR A 1 77 ? -6.948 -7.287 13.386 1.00 89.88 77 THR A C 1
ATOM 589 O O . THR A 1 77 ? -7.447 -7.995 14.261 1.00 89.88 77 THR A O 1
ATOM 592 N N . ALA A 1 78 ? -6.235 -6.198 13.679 1.00 83.62 78 ALA A N 1
ATOM 593 C CA . ALA A 1 78 ? -5.931 -5.799 15.042 1.00 83.62 78 ALA A CA 1
ATOM 594 C C . ALA A 1 78 ? -7.214 -5.402 15.790 1.00 83.62 78 ALA A C 1
ATOM 596 O O . ALA A 1 78 ? -7.945 -4.498 15.373 1.00 83.62 78 ALA A O 1
ATOM 597 N N . LYS A 1 79 ? -7.466 -6.066 16.924 1.00 71.94 79 LYS A N 1
ATOM 598 C CA . LYS A 1 79 ? -8.511 -5.691 17.884 1.00 71.94 79 LYS A CA 1
ATOM 599 C C . LYS A 1 79 ? -7.987 -4.529 18.729 1.00 71.94 79 LYS A C 1
ATOM 601 O O . LYS A 1 79 ? -7.350 -4.752 19.754 1.00 71.94 79 LYS A O 1
ATOM 606 N N . VAL A 1 80 ? -8.185 -3.312 18.227 1.00 65.94 80 VAL A N 1
ATOM 607 C CA . VAL A 1 80 ? -7.758 -2.044 18.842 1.00 65.94 80 VAL A CA 1
ATOM 608 C C . VAL A 1 80 ? -8.961 -1.287 19.373 1.00 65.94 80 VAL A C 1
ATOM 610 O O . VAL A 1 80 ? -9.976 -1.248 18.639 1.00 65.94 80 VAL A O 1
#

Mean predicted aligned error: 9.77 Å

Organism: Klebsiella pneumoniae (NCBI:txid573)